Protein AF-B2L4L7-F1 (afdb_monomer)

InterPro domains:
  IPR001666 Phosphatidylinositol transfer protein [PR00391] (6-26)
  IPR001666 Phosphatidylinositol transfer protein [PR00391] (33-36)
  IPR001666 Phosphatidylinositol transfer protein [PTHR10658] (2-36)
  IPR023393 START-like domain superfamily [G3DSA:3.30.530.20] (1-36)
  IPR055261 Phosphatidylinositol transfer protein, N-terminal [PF02121] (2-36)

Foldseek 3Di:
DQPDKDWDWDDDPVKIWIKIDTPVCGPVDIDIDIHD

Mean predicted aligned error: 4.11 Å

Organism: Xenopus borealis (NCBI:txid8354)

Nearest PDB structures (foldseek):
  8pnd-assembly1_A  TM=5.363E-01  e=6.350E+00  Homo sapiens
  3px2-assembly1_D  TM=4.933E-01  e=4.525E+00  Streptomyces fradiae
  8pnd-assembly2_B  TM=5.474E-01  e=7.782E+00  Homo sapiens
  7aak-assembly2_B  TM=5.441E-01  e=9.536E+00  Homo sapiens
  1xtd-assembly1_A  TM=2.625E-01  e=6.795E+00  Leishmania mexicana

Radius of gyration: 11.22 Å; Cα contacts (8 Å, |Δi|>4): 61; chains: 1; bounding box: 25×17×29 Å

Solvent-accessible surface area (backbone atoms only — not comparable to full-atom values): 2232 Å² total; per-residue (Å²): 119,74,87,52,71,49,78,47,74,48,83,54,84,73,38,35,42,38,40,37,37,26,82,73,54,44,90,83,38,74,49,79,47,78,47,109

pLDDT: mean 86.61, std 5.75, range [63.31, 92.44]

Secondary structure (DSSP, 8-state):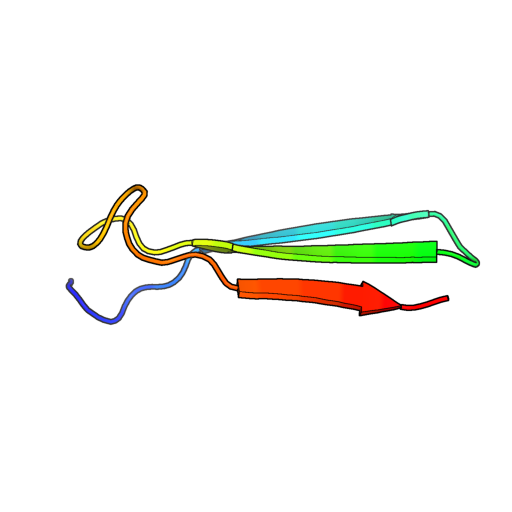
-TT-EEEEEEEETTEEEEEEEETTTEEEEEEEEEE-

Sequence (36 aa):
GSLVFHEKAWNAFPYCRTIVTNEYMKDDFFIKIETW

Structure (mmCIF, N/CA/C/O backbone):
data_AF-B2L4L7-F1
#
_entry.id   AF-B2L4L7-F1
#
loop_
_atom_site.group_PDB
_atom_site.id
_atom_site.type_symbol
_atom_site.label_atom_id
_atom_site.label_alt_id
_atom_site.label_comp_id
_atom_site.label_asym_id
_atom_site.label_entity_id
_atom_site.label_seq_id
_atom_site.pdbx_PDB_ins_code
_atom_site.Cartn_x
_atom_site.Cartn_y
_atom_site.Cartn_z
_atom_site.occupancy
_atom_site.B_iso_or_equiv
_atom_site.auth_seq_id
_atom_site.auth_comp_id
_atom_site.auth_asym_id
_atom_site.auth_atom_id
_atom_site.pdbx_PDB_model_num
ATOM 1 N N . GLY A 1 1 ? -4.241 10.146 15.109 1.00 63.31 1 GLY A N 1
ATOM 2 C CA . GLY A 1 1 ? -3.758 8.843 14.614 1.00 63.31 1 GLY A CA 1
ATOM 3 C C . GLY A 1 1 ? -4.315 8.429 13.258 1.00 63.31 1 GLY A C 1
ATOM 4 O O . GLY A 1 1 ? -3.684 7.608 12.625 1.00 63.31 1 GLY A O 1
ATOM 5 N N . SER A 1 2 ? -5.445 8.972 12.778 1.00 71.62 2 SER A N 1
ATOM 6 C CA . SER A 1 2 ? -6.102 8.472 11.551 1.00 71.62 2 SER A CA 1
ATOM 7 C C . SER A 1 2 ? -5.321 8.708 10.241 1.00 71.62 2 SER A C 1
ATOM 9 O O . SER A 1 2 ? -5.498 7.957 9.294 1.00 71.62 2 SER A O 1
ATOM 11 N N . LEU A 1 3 ? -4.417 9.697 10.182 1.00 85.00 3 LEU A N 1
ATOM 12 C CA . LEU A 1 3 ? -3.631 10.037 8.979 1.00 85.00 3 LEU A CA 1
ATOM 13 C C . LEU A 1 3 ? -2.218 9.423 8.962 1.00 85.00 3 LEU A C 1
ATOM 15 O O . LEU A 1 3 ? -1.361 9.871 8.204 1.00 85.00 3 LEU A O 1
ATOM 19 N N . VAL A 1 4 ? -1.944 8.444 9.827 1.00 85.06 4 VAL A N 1
ATOM 20 C CA . VAL A 1 4 ? -0.661 7.731 9.825 1.00 85.06 4 VAL A CA 1
ATOM 21 C C . VAL A 1 4 ? -0.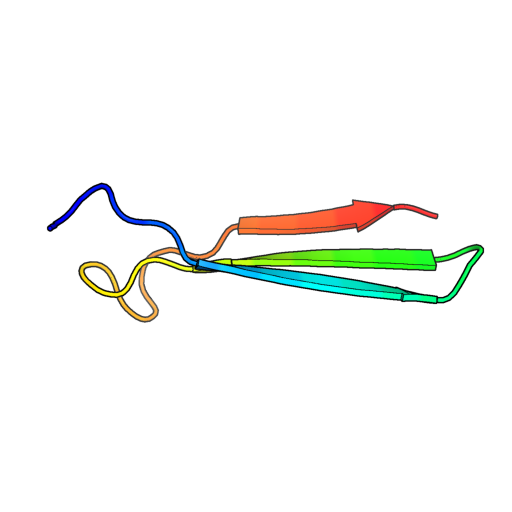752 6.570 8.841 1.00 85.06 4 VAL A C 1
ATOM 23 O O . VAL A 1 4 ? -1.635 5.720 8.954 1.00 85.06 4 VAL A O 1
ATOM 26 N N . PHE A 1 5 ? 0.158 6.553 7.871 1.00 87.62 5 PHE A N 1
ATOM 27 C CA . PHE A 1 5 ? 0.242 5.516 6.851 1.00 87.62 5 PHE A CA 1
ATOM 28 C C . PHE A 1 5 ? 1.520 4.701 7.028 1.00 87.62 5 PHE A C 1
ATOM 30 O O . PHE A 1 5 ? 2.590 5.250 7.290 1.00 87.62 5 PHE A O 1
ATOM 37 N N . HIS A 1 6 ? 1.401 3.390 6.850 1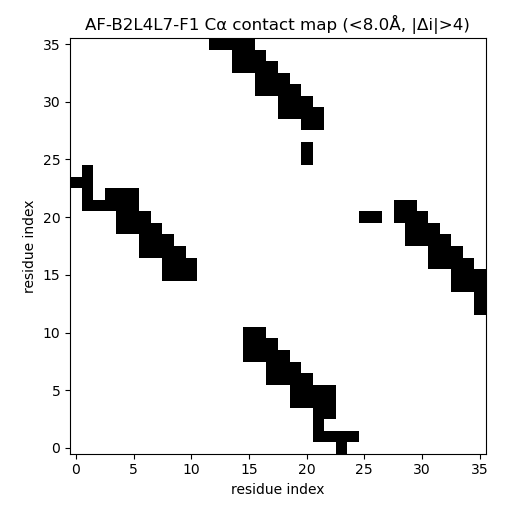.00 88.94 6 HIS A N 1
ATOM 38 C CA . HIS A 1 6 ? 2.511 2.451 6.879 1.00 88.94 6 HIS A CA 1
ATOM 39 C C . HIS A 1 6 ? 2.805 1.977 5.465 1.00 88.94 6 HIS A C 1
ATOM 41 O O . HIS A 1 6 ? 1.967 1.333 4.827 1.00 88.94 6 HIS A O 1
ATOM 47 N N . GLU A 1 7 ? 4.007 2.290 4.996 1.00 91.12 7 GLU A N 1
ATOM 48 C CA . GLU A 1 7 ? 4.525 1.854 3.707 1.00 91.12 7 GLU A CA 1
ATOM 49 C C . GLU A 1 7 ? 5.360 0.577 3.870 1.00 91.12 7 GLU A C 1
ATOM 51 O O . GLU A 1 7 ? 6.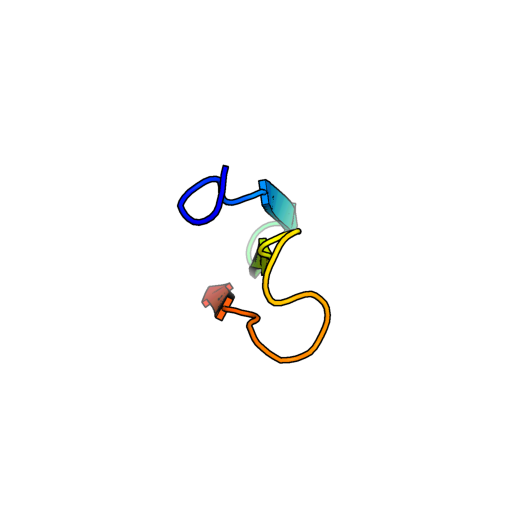217 0.476 4.749 1.00 91.12 7 GLU A O 1
ATOM 56 N N . LYS A 1 8 ? 5.119 -0.402 2.996 1.00 89.31 8 LYS A N 1
ATOM 57 C CA . LYS A 1 8 ? 5.957 -1.588 2.812 1.00 89.31 8 LYS A CA 1
ATOM 58 C C . LYS A 1 8 ? 6.362 -1.675 1.347 1.00 89.31 8 LYS A C 1
ATOM 60 O O . LYS A 1 8 ? 5.500 -1.826 0.483 1.00 89.31 8 LYS A O 1
ATOM 65 N N . ALA A 1 9 ? 7.660 -1.600 1.077 1.00 91.25 9 ALA A N 1
ATOM 66 C CA . ALA A 1 9 ? 8.214 -1.665 -0.269 1.00 91.25 9 ALA A CA 1
ATOM 67 C C . ALA A 1 9 ? 9.060 -2.932 -0.464 1.00 91.25 9 ALA A C 1
ATOM 69 O O . ALA A 1 9 ? 9.885 -3.283 0.379 1.00 91.25 9 ALA A O 1
ATOM 70 N N . TRP A 1 10 ? 8.867 -3.593 -1.602 1.00 92.31 10 TRP A N 1
ATOM 71 C CA . TRP A 1 10 ? 9.659 -4.714 -2.094 1.00 92.31 10 TRP A CA 1
ATOM 72 C C . TRP A 1 10 ? 10.284 -4.308 -3.419 1.00 92.31 10 TRP A C 1
ATOM 74 O O . TRP A 1 10 ? 9.614 -4.250 -4.450 1.00 92.31 10 TRP A O 1
ATOM 84 N N . ASN A 1 11 ? 11.580 -4.028 -3.372 1.00 88.88 11 ASN A N 1
ATOM 85 C CA . ASN A 1 11 ? 12.371 -3.723 -4.550 1.00 88.88 11 ASN A CA 1
ATOM 86 C C . ASN A 1 11 ? 13.035 -5.013 -5.056 1.00 88.88 11 ASN A C 1
ATOM 88 O O . ASN A 1 11 ? 13.919 -5.555 -4.394 1.00 88.88 11 ASN A O 1
ATOM 92 N N . ALA A 1 12 ? 12.583 -5.508 -6.206 1.00 86.50 12 ALA A N 1
ATOM 93 C CA . ALA A 1 12 ? 13.075 -6.706 -6.877 1.00 86.50 12 ALA A CA 1
ATOM 94 C C . ALA A 1 12 ? 13.314 -6.397 -8.363 1.00 86.50 12 ALA A C 1
ATOM 96 O O . ALA A 1 12 ? 12.625 -6.929 -9.236 1.00 86.50 12 ALA A O 1
ATOM 97 N N . PHE A 1 13 ? 14.268 -5.495 -8.629 1.00 82.06 13 PHE A N 1
ATOM 98 C CA . PHE A 1 13 ? 14.582 -4.999 -9.972 1.00 82.06 13 PHE A CA 1
ATOM 99 C C . PHE A 1 13 ? 14.542 -6.115 -11.043 1.00 82.06 13 PHE A C 1
ATOM 101 O O . PHE A 1 13 ? 15.173 -7.158 -10.848 1.00 82.06 13 PHE A O 1
ATOM 108 N N . PRO A 1 14 ? 13.826 -5.921 -12.168 1.00 83.62 14 PRO A N 1
ATOM 109 C CA . PRO A 1 14 ? 13.223 -4.664 -12.641 1.00 83.62 14 PRO A CA 1
ATOM 110 C C . PRO A 1 14 ? 11.903 -4.287 -11.941 1.00 83.62 14 PRO A C 1
ATOM 112 O O . PRO A 1 14 ? 11.469 -3.145 -11.985 1.00 83.62 14 PRO A O 1
ATOM 115 N N . TYR A 1 15 ? 11.311 -5.207 -11.185 1.00 88.38 15 TYR A N 1
ATOM 116 C CA . TYR A 1 15 ? 10.000 -5.028 -10.587 1.00 88.38 15 TYR A CA 1
ATOM 117 C C . TYR A 1 15 ? 10.056 -4.414 -9.179 1.00 88.38 15 TYR A C 1
ATOM 119 O O . TYR A 1 15 ? 10.802 -4.854 -8.304 1.00 88.38 15 TYR A O 1
ATOM 127 N N . CYS A 1 16 ? 9.210 -3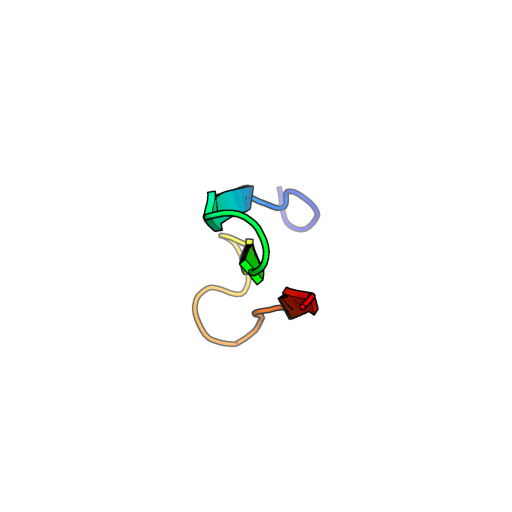.427 -8.912 1.00 89.88 16 CYS A N 1
ATOM 128 C CA . CYS A 1 16 ? 9.031 -2.854 -7.584 1.00 89.88 16 CYS A CA 1
ATOM 129 C C . CYS A 1 16 ? 7.559 -2.908 -7.183 1.00 89.88 16 CYS A C 1
ATOM 131 O O . CYS A 1 16 ? 6.673 -2.570 -7.968 1.00 89.88 16 CYS A O 1
ATOM 133 N N . ARG A 1 17 ? 7.294 -3.313 -5.941 1.00 91.06 17 ARG A N 1
ATOM 134 C CA . ARG A 1 17 ? 5.959 -3.302 -5.345 1.00 91.06 17 ARG A CA 1
ATOM 135 C C . ARG A 1 17 ? 5.983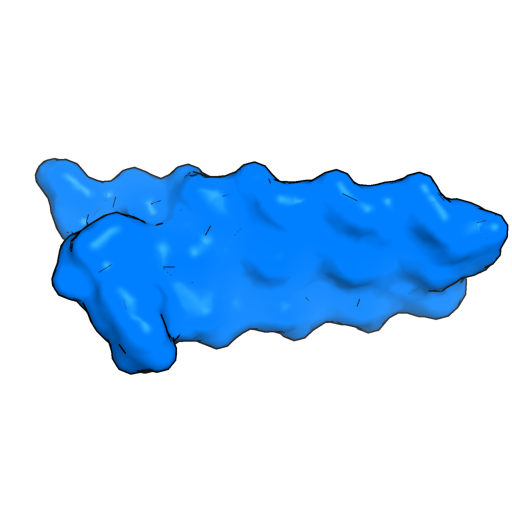 -2.514 -4.050 1.00 91.06 17 ARG A C 1
ATOM 137 O O . ARG A 1 17 ? 6.658 -2.915 -3.109 1.00 91.06 17 ARG A O 1
ATOM 144 N N . THR A 1 18 ? 5.157 -1.485 -3.960 1.00 92.44 18 THR A N 1
ATOM 145 C CA . THR A 1 18 ? 4.935 -0.719 -2.732 1.00 92.44 18 THR A CA 1
ATOM 146 C C . THR A 1 18 ? 3.481 -0.846 -2.302 1.00 92.44 18 THR A C 1
ATOM 148 O O . THR A 1 18 ? 2.569 -0.709 -3.114 1.00 92.44 18 THR A O 1
ATOM 151 N N . ILE A 1 19 ? 3.256 -1.138 -1.025 1.00 91.44 19 ILE A N 1
ATOM 152 C CA . ILE A 1 19 ? 1.934 -1.243 -0.411 1.00 91.44 19 ILE A CA 1
ATOM 153 C C . ILE A 1 19 ? 1.858 -0.234 0.729 1.00 91.44 19 ILE A C 1
ATOM 155 O O . ILE A 1 19 ? 2.661 -0.284 1.658 1.00 91.44 19 ILE A O 1
ATOM 159 N N . VAL A 1 20 ? 0.870 0.653 0.673 1.00 91.38 20 VAL A N 1
ATOM 160 C CA . VAL A 1 20 ? 0.567 1.621 1.726 1.00 91.38 2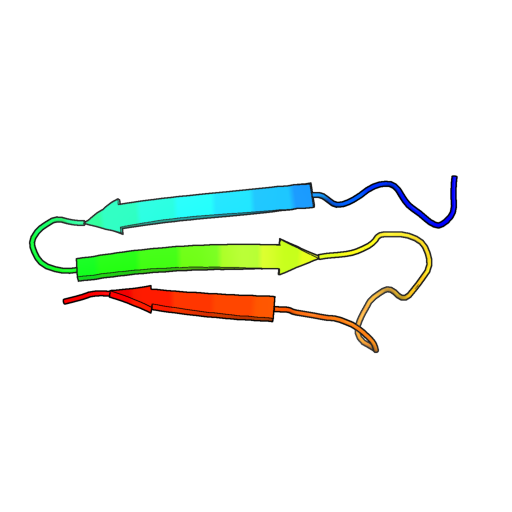0 VAL A CA 1
ATOM 161 C C . VAL A 1 20 ? -0.729 1.205 2.411 1.00 91.38 20 VAL A C 1
ATOM 163 O O . VAL A 1 20 ? -1.745 0.987 1.753 1.00 91.38 20 VAL A O 1
ATOM 166 N N . THR A 1 21 ? -0.682 1.087 3.735 1.00 90.12 21 THR A N 1
ATOM 167 C CA . THR A 1 21 ? -1.805 0.676 4.594 1.00 90.12 21 THR A CA 1
ATOM 168 C C . THR A 1 21 ? -2.030 1.695 5.701 1.00 90.12 21 THR A C 1
ATOM 170 O O . THR A 1 21 ? -1.126 2.456 6.048 1.00 90.12 21 THR A O 1
ATOM 173 N N . ASN A 1 22 ? -3.238 1.733 6.2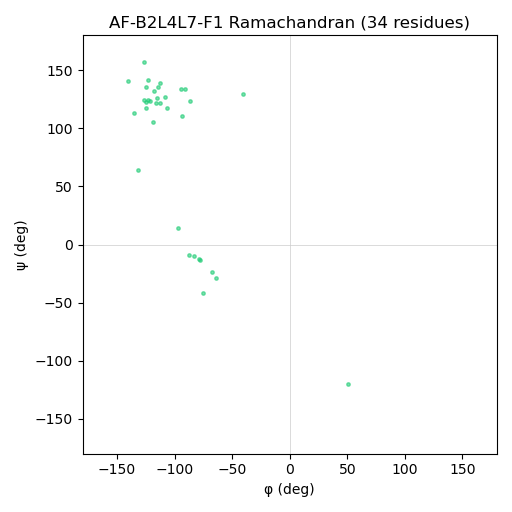54 1.00 91.06 22 ASN A N 1
ATOM 174 C CA . ASN A 1 22 ? -3.602 2.646 7.331 1.00 91.06 22 ASN A CA 1
ATOM 175 C C . ASN A 1 22 ? -4.187 1.852 8.507 1.00 91.06 22 ASN A C 1
ATOM 177 O O . ASN A 1 22 ? -5.164 1.132 8.334 1.00 91.06 22 ASN A O 1
ATOM 181 N N . GLU A 1 23 ? -3.625 1.993 9.710 1.00 86.88 23 GLU A N 1
ATOM 182 C CA . GLU A 1 23 ? -4.074 1.221 10.884 1.00 86.88 23 GLU A CA 1
ATOM 183 C C . GLU A 1 23 ? -5.513 1.540 11.311 1.00 86.88 23 GLU A C 1
ATOM 185 O O . GLU A 1 23 ? -6.208 0.686 11.861 1.00 86.88 23 GLU A O 1
ATOM 190 N N . TYR A 1 24 ? -5.975 2.765 11.055 1.00 85.69 24 TYR A N 1
ATOM 191 C CA . TYR A 1 24 ? -7.315 3.214 11.414 1.00 85.69 24 TYR A CA 1
ATOM 192 C C . TYR A 1 24 ? -8.382 2.643 10.476 1.00 85.69 24 TYR A C 1
ATOM 194 O O . TYR A 1 24 ? -9.431 2.208 10.946 1.00 85.69 24 TYR A O 1
ATOM 202 N N . MET A 1 25 ? -8.105 2.613 9.169 1.00 85.81 25 MET A N 1
ATOM 203 C CA . MET A 1 25 ? -9.018 2.044 8.167 1.00 85.81 25 MET A CA 1
ATOM 204 C C . MET A 1 25 ? -8.830 0.536 7.956 1.00 85.81 25 MET A C 1
ATOM 206 O O . MET A 1 25 ? -9.658 -0.092 7.307 1.00 85.81 25 MET A O 1
ATOM 210 N N . LYS A 1 26 ? -7.782 -0.061 8.539 1.00 83.00 26 LYS A N 1
ATOM 211 C CA . LYS A 1 26 ? -7.482 -1.497 8.460 1.00 83.00 26 LYS A CA 1
ATOM 212 C C . LYS A 1 26 ? -7.499 -1.985 7.004 1.00 83.00 26 LYS A C 1
ATOM 214 O O . LYS A 1 26 ? -6.732 -1.482 6.187 1.00 83.00 26 LYS A O 1
ATOM 219 N N . ASP A 1 27 ? -8.373 -2.937 6.693 1.00 83.38 27 ASP A N 1
ATOM 220 C CA . ASP A 1 27 ? -8.482 -3.581 5.385 1.00 83.38 27 ASP A CA 1
ATOM 221 C C . ASP A 1 27 ? -9.322 -2.766 4.383 1.00 83.38 27 ASP A C 1
ATOM 223 O O . ASP A 1 27 ? -9.299 -3.058 3.188 1.00 83.38 27 ASP A O 1
ATOM 227 N N . ASP A 1 28 ? -10.012 -1.711 4.838 1.00 84.69 28 ASP A N 1
ATOM 228 C CA . ASP A 1 28 ? -10.857 -0.863 3.986 1.00 84.69 28 ASP A CA 1
ATOM 229 C C . ASP A 1 28 ? -10.037 0.142 3.156 1.00 84.69 28 ASP A C 1
ATOM 231 O O . ASP A 1 28 ? -10.552 0.744 2.212 1.00 84.69 28 ASP A O 1
ATOM 235 N N . PHE A 1 29 ? -8.751 0.329 3.480 1.00 84.00 29 PHE A N 1
ATOM 236 C CA . PHE A 1 29 ? -7.853 1.221 2.750 1.00 84.00 29 PHE A CA 1
ATOM 237 C C . PHE A 1 29 ? -6.488 0.580 2.497 1.00 84.00 29 PHE A C 1
ATOM 239 O O . PHE A 1 29 ? -5.672 0.409 3.407 1.00 84.00 29 PHE A O 1
ATOM 246 N N . PHE A 1 30 ? -6.197 0.3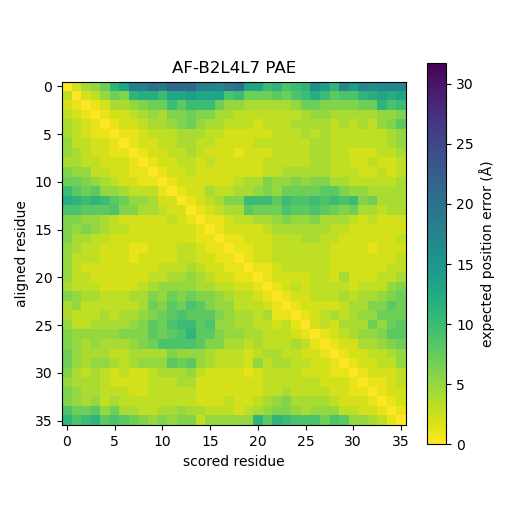26 1.223 1.00 86.75 30 PHE A N 1
ATOM 247 C CA . PHE A 1 30 ? -4.863 -0.030 0.760 1.00 86.75 30 PHE A CA 1
ATOM 248 C C . PHE A 1 30 ? -4.559 0.655 -0.574 1.00 86.75 30 PHE A C 1
ATOM 250 O O . PHE A 1 30 ? -5.408 0.737 -1.459 1.00 86.75 30 PHE A O 1
ATOM 257 N N . ILE A 1 31 ? -3.322 1.124 -0.733 1.00 90.00 31 ILE A N 1
ATOM 258 C CA . ILE A 1 31 ? -2.798 1.602 -2.015 1.00 90.00 31 ILE A CA 1
ATOM 259 C C . ILE A 1 31 ? -1.662 0.674 -2.416 1.00 90.00 31 ILE A C 1
ATOM 261 O O . ILE A 1 31 ? -0.720 0.468 -1.653 1.00 90.00 31 ILE A O 1
ATOM 265 N N . LYS A 1 32 ? -1.746 0.116 -3.623 1.00 90.19 32 LYS A N 1
ATOM 266 C CA . LYS A 1 32 ? -0.718 -0.751 -4.193 1.00 90.19 32 LYS A CA 1
ATOM 267 C C . LYS A 1 32 ? -0.135 -0.086 -5.431 1.00 90.19 32 LYS A C 1
ATOM 269 O O . LYS A 1 32 ? -0.862 0.209 -6.373 1.00 90.19 32 LYS A O 1
ATOM 274 N N . ILE A 1 33 ? 1.171 0.135 -5.414 1.00 90.56 33 ILE A N 1
ATOM 275 C CA . ILE A 1 33 ? 1.938 0.702 -6.519 1.00 90.56 33 ILE A CA 1
ATOM 276 C C . ILE A 1 33 ? 2.850 -0.406 -7.036 1.00 90.56 33 ILE A C 1
ATOM 278 O O . ILE A 1 33 ? 3.623 -0.984 -6.274 1.00 90.56 33 ILE A O 1
ATOM 282 N N . GLU A 1 34 ? 2.724 -0.735 -8.317 1.00 89.62 34 GLU A N 1
ATOM 283 C CA . GLU A 1 34 ? 3.545 -1.738 -8.993 1.00 89.62 34 GLU A CA 1
ATOM 284 C C . GLU A 1 34 ? 4.235 -1.079 -10.185 1.00 89.62 34 GLU A C 1
ATOM 286 O O . GLU A 1 34 ? 3.569 -0.507 -11.048 1.00 89.62 34 GLU A O 1
ATOM 291 N N . THR A 1 35 ? 5.560 -1.172 -10.219 1.00 86.62 35 THR A N 1
ATOM 292 C CA . THR A 1 35 ? 6.408 -0.615 -11.277 1.00 86.62 35 THR A CA 1
ATOM 293 C C . THR A 1 35 ? 7.241 -1.740 -11.885 1.00 86.62 35 THR A C 1
ATOM 295 O O . THR A 1 35 ? 7.677 -2.637 -11.162 1.00 86.62 35 THR A O 1
ATOM 298 N N . TRP A 1 36 ? 7.426 -1.697 -13.204 1.00 78.50 36 TRP A N 1
ATOM 299 C CA . TRP A 1 36 ? 8.278 -2.602 -13.981 1.00 78.50 36 TRP A CA 1
ATOM 300 C C . TRP A 1 36 ? 9.594 -1.941 -14.372 1.00 78.50 36 TRP A C 1
ATOM 302 O O . TRP A 1 36 ? 9.628 -0.690 -14.434 1.00 78.50 36 TRP A O 1
#